Protein AF-W0FJA0-F1 (afdb_monomer)

Organism: NCBI:txid1393434

Solvent-accessible surface area (backbone atoms only — not comparable to full-atom values): 7842 Å² total; per-residue (Å²): 132,88,81,55,66,69,57,61,49,45,68,53,50,50,59,52,51,43,43,42,49,20,43,42,60,45,22,73,79,70,73,38,71,46,49,58,69,58,51,46,51,34,53,56,58,15,46,46,52,38,55,65,54,47,59,58,45,61,62,50,55,77,73,52,52,83,87,51,47,62,58,57,53,52,54,51,52,51,24,51,55,50,20,53,52,38,35,52,53,38,52,24,64,51,30,73,42,56,72,72,57,37,56,54,48,52,56,50,21,56,53,42,27,53,51,52,51,52,52,50,53,54,50,53,51,54,50,52,52,52,52,50,50,54,54,50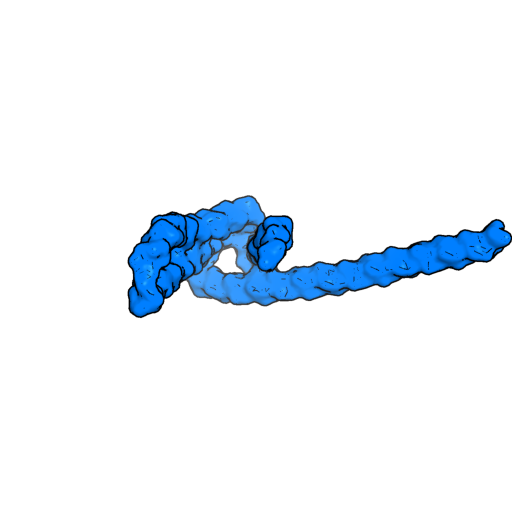,53,50,52,54,53,56,64,71,76,106

Structure (mmCIF, N/CA/C/O backbone):
data_AF-W0FJA0-F1
#
_entry.id   AF-W0FJA0-F1
#
loop_
_atom_site.group_PDB
_atom_site.id
_atom_site.type_symbol
_atom_site.label_atom_id
_atom_site.label_alt_id
_atom_site.label_comp_id
_atom_site.label_asym_id
_atom_site.label_entity_id
_atom_site.label_seq_id
_atom_site.pdbx_PDB_ins_code
_atom_site.Cartn_x
_atom_site.Cartn_y
_atom_site.Cartn_z
_atom_site.occupancy
_atom_site.B_iso_or_equiv
_atom_site.auth_seq_id
_atom_site.auth_comp_id
_atom_site.auth_asym_id
_atom_site.auth_atom_id
_atom_site.pdbx_PDB_model_num
ATOM 1 N N . GLN A 1 1 ? -16.959 14.088 -17.591 1.00 51.06 1 GLN A N 1
ATOM 2 C CA . GLN A 1 1 ? -15.667 13.414 -17.350 1.00 51.06 1 GLN A CA 1
ATOM 3 C C . GLN A 1 1 ? -15.782 11.992 -17.874 1.00 51.06 1 GLN A C 1
ATOM 5 O O . GLN A 1 1 ? -16.719 11.308 -17.486 1.00 51.06 1 GLN A O 1
ATOM 10 N N . HIS A 1 2 ? -14.911 11.5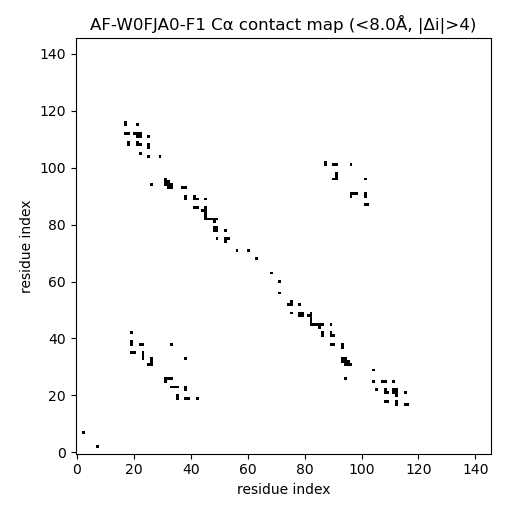70 -18.793 1.00 71.88 2 HIS A N 1
ATOM 11 C CA . HIS A 1 2 ? -14.831 10.161 -19.184 1.00 71.88 2 HIS A CA 1
ATOM 12 C C . HIS A 1 2 ? -14.082 9.419 -18.077 1.00 71.88 2 HIS A C 1
ATOM 14 O O . HIS A 1 2 ? -12.912 9.707 -17.847 1.00 71.88 2 HIS A O 1
ATOM 20 N N . ILE A 1 3 ? -14.765 8.530 -17.358 1.00 79.31 3 ILE A N 1
ATOM 21 C CA . ILE A 1 3 ? -14.128 7.690 -16.342 1.00 79.31 3 ILE A CA 1
ATOM 22 C C . ILE A 1 3 ? -13.438 6.546 -17.078 1.00 79.31 3 ILE A C 1
ATOM 24 O O . ILE A 1 3 ? -14.101 5.691 -17.670 1.00 79.31 3 ILE A O 1
ATOM 28 N N . ASN A 1 4 ? -12.108 6.548 -17.072 1.00 91.81 4 ASN A N 1
ATOM 29 C CA . ASN A 1 4 ? -11.332 5.440 -17.598 1.00 91.81 4 ASN A CA 1
ATOM 30 C C . ASN A 1 4 ? -11.266 4.341 -16.535 1.00 91.81 4 ASN A C 1
ATOM 32 O O . ASN A 1 4 ? -10.458 4.398 -15.614 1.00 91.81 4 ASN A O 1
ATOM 36 N N . ILE A 1 5 ? -12.133 3.337 -16.666 1.00 90.25 5 ILE A N 1
ATOM 37 C CA . ILE A 1 5 ? -12.258 2.235 -15.699 1.00 90.25 5 ILE A CA 1
ATOM 38 C C . ILE A 1 5 ? -10.899 1.561 -15.448 1.00 90.25 5 ILE A C 1
ATOM 40 O O . ILE A 1 5 ? -10.583 1.218 -14.313 1.00 90.25 5 ILE A O 1
ATOM 44 N N . TRP A 1 6 ? -10.072 1.419 -16.487 1.00 91.00 6 TRP A N 1
ATOM 45 C CA . TRP A 1 6 ? -8.743 0.818 -16.367 1.00 91.00 6 TRP A CA 1
ATOM 46 C C . TRP A 1 6 ? -7.789 1.644 -15.507 1.00 91.00 6 TRP A C 1
ATOM 48 O O . TRP A 1 6 ? -7.015 1.081 -14.738 1.00 91.00 6 TRP A O 1
ATOM 58 N N . GLU A 1 7 ? -7.857 2.966 -15.621 1.00 91.62 7 GLU A N 1
ATOM 59 C CA . GLU A 1 7 ? -7.022 3.889 -14.854 1.00 91.62 7 GLU A CA 1
ATOM 60 C C . GLU A 1 7 ? -7.450 3.936 -13.386 1.00 91.62 7 GLU A C 1
ATOM 62 O O . GLU A 1 7 ? -6.599 3.836 -12.508 1.00 91.62 7 GLU A O 1
ATOM 67 N N . GLU A 1 8 ? -8.757 3.969 -13.115 1.00 90.44 8 GLU A N 1
ATOM 68 C CA . GLU A 1 8 ? -9.297 3.913 -11.748 1.00 90.44 8 GLU A CA 1
ATOM 69 C C . GLU A 1 8 ? -8.989 2.577 -11.056 1.00 90.44 8 GLU A C 1
ATOM 71 O O . GLU A 1 8 ? -8.652 2.523 -9.874 1.00 90.44 8 GLU A O 1
ATOM 76 N N . MET A 1 9 ? -9.051 1.464 -11.791 1.00 90.94 9 MET A N 1
ATOM 77 C CA . MET A 1 9 ? -8.636 0.169 -11.250 1.00 90.94 9 MET A CA 1
ATOM 78 C C . MET A 1 9 ? -7.134 0.140 -10.959 1.00 90.94 9 MET A C 1
ATOM 80 O O . MET A 1 9 ? -6.718 -0.371 -9.917 1.00 90.94 9 MET A O 1
ATOM 84 N N . ALA A 1 10 ? -6.314 0.678 -11.864 1.00 92.00 10 ALA A N 1
ATOM 85 C CA . ALA A 1 10 ? -4.867 0.718 -11.696 1.00 92.00 10 ALA A CA 1
ATOM 86 C C . ALA A 1 10 ? -4.450 1.629 -10.533 1.00 92.00 10 ALA A C 1
ATOM 88 O O . ALA A 1 10 ? -3.561 1.249 -9.769 1.00 92.00 10 ALA A O 1
ATOM 89 N N . SER A 1 11 ? -5.110 2.778 -10.356 1.00 90.62 11 SER A N 1
ATOM 90 C CA . SER A 1 11 ? -4.817 3.739 -9.286 1.00 90.62 11 SER A CA 1
ATOM 91 C C . SER A 1 11 ? -5.027 3.143 -7.890 1.00 90.62 11 SER A C 1
ATOM 93 O O . SER A 1 11 ? -4.307 3.502 -6.961 1.00 90.62 11 SER A O 1
ATOM 95 N N . LEU A 1 12 ? -5.941 2.177 -7.752 1.00 90.75 12 LEU A N 1
ATOM 96 C CA . LEU A 1 12 ? -6.175 1.441 -6.510 1.00 90.75 12 LEU A CA 1
ATOM 97 C C . LEU A 1 12 ? -5.288 0.190 -6.380 1.00 90.75 12 LEU A C 1
ATOM 99 O O . LEU A 1 12 ? -4.655 -0.027 -5.343 1.00 90.75 12 LEU A O 1
ATOM 103 N N . LEU A 1 13 ? -5.246 -0.654 -7.417 1.00 92.81 13 LEU A N 1
ATOM 104 C CA . LEU A 1 13 ? -4.591 -1.964 -7.347 1.00 92.81 13 LEU A CA 1
ATOM 105 C C . LEU A 1 13 ? -3.065 -1.863 -7.317 1.00 92.81 13 LEU A C 1
ATOM 107 O O . LEU A 1 13 ? -2.432 -2.643 -6.602 1.00 92.81 13 LEU A O 1
ATOM 111 N N . LEU A 1 14 ? -2.461 -0.923 -8.054 1.00 93.00 14 LEU A N 1
ATOM 112 C CA . LEU A 1 14 ? -1.001 -0.792 -8.090 1.00 93.00 14 LEU A CA 1
ATOM 113 C C . LEU A 1 14 ? -0.423 -0.431 -6.714 1.00 93.00 14 LEU A C 1
ATOM 115 O O . LEU A 1 14 ? 0.420 -1.193 -6.234 1.00 93.00 14 LEU A O 1
ATOM 119 N N . PRO A 1 15 ? -0.865 0.643 -6.025 1.00 93.19 15 PRO A N 1
ATOM 120 C CA . PRO A 1 15 ? -0.344 0.967 -4.697 1.00 93.19 15 PRO A CA 1
ATOM 121 C C . PRO A 1 15 ? -0.589 -0.149 -3.681 1.00 93.19 15 PRO A C 1
ATOM 123 O O . PRO A 1 15 ? 0.286 -0.444 -2.869 1.00 93.19 15 PRO A O 1
ATOM 126 N N . PHE A 1 16 ? -1.747 -0.814 -3.753 1.00 94.44 16 PHE A N 1
ATOM 127 C CA . PHE A 1 16 ? -2.080 -1.929 -2.870 1.00 94.44 16 PHE A CA 1
ATOM 128 C C . PHE A 1 16 ? -1.124 -3.119 -3.042 1.00 94.44 16 PHE A C 1
ATOM 130 O O . PHE A 1 16 ? -0.602 -3.654 -2.059 1.00 94.44 16 PHE A O 1
ATOM 137 N N . LEU A 1 17 ? -0.854 -3.522 -4.287 1.00 95.50 17 LEU A N 1
ATOM 138 C CA . LEU A 1 17 ? 0.073 -4.616 -4.583 1.00 95.50 17 LEU A CA 1
ATOM 139 C C . LEU A 1 17 ? 1.512 -4.254 -4.220 1.00 95.50 17 LEU A C 1
ATOM 141 O O . LEU A 1 17 ? 2.220 -5.093 -3.664 1.00 95.50 17 LEU A O 1
ATOM 145 N N . ILE A 1 18 ? 1.930 -3.011 -4.474 1.00 96.00 18 ILE A N 1
ATOM 146 C CA . ILE A 1 18 ? 3.246 -2.510 -4.060 1.00 96.00 18 ILE A CA 1
ATOM 147 C C . ILE A 1 18 ? 3.375 -2.561 -2.539 1.00 96.00 18 ILE A C 1
ATOM 149 O O . ILE A 1 18 ? 4.414 -2.981 -2.041 1.00 96.00 18 ILE A O 1
ATOM 153 N N . LEU A 1 19 ? 2.329 -2.202 -1.793 1.00 95.94 19 LEU A N 1
ATOM 154 C CA . LEU A 1 19 ? 2.348 -2.274 -0.336 1.00 95.94 19 LEU A CA 1
ATOM 155 C C . LEU A 1 19 ? 2.459 -3.724 0.161 1.00 95.94 19 LEU A C 1
ATOM 157 O O . LEU A 1 19 ? 3.251 -3.996 1.060 1.00 95.94 19 LEU A O 1
ATOM 161 N N . CYS A 1 20 ? 1.734 -4.666 -0.450 1.00 96.25 20 CYS A N 1
ATOM 162 C CA . CYS A 1 20 ? 1.862 -6.094 -0.133 1.00 96.25 20 CYS A CA 1
ATOM 163 C C . CYS A 1 20 ? 3.267 -6.625 -0.462 1.00 96.25 20 CYS A C 1
ATOM 165 O O . CYS A 1 20 ? 3.839 -7.398 0.308 1.00 96.25 20 CYS A O 1
ATOM 167 N N . LEU A 1 21 ? 3.839 -6.194 -1.590 1.00 96.25 21 LEU A N 1
ATOM 168 C CA . LEU A 1 21 ? 5.183 -6.576 -2.015 1.00 96.25 21 LEU A CA 1
ATOM 169 C C . LEU A 1 21 ? 6.245 -5.999 -1.078 1.00 96.25 21 LEU A C 1
ATOM 171 O O . LEU A 1 21 ? 7.149 -6.723 -0.674 1.00 96.25 21 LEU A O 1
ATOM 175 N N . ALA A 1 22 ? 6.114 -4.729 -0.699 1.00 96.44 22 ALA A N 1
ATOM 176 C CA . ALA A 1 22 ? 6.983 -4.064 0.264 1.00 96.44 22 ALA A CA 1
ATOM 177 C C . ALA A 1 22 ? 6.936 -4.768 1.619 1.00 96.44 22 ALA A C 1
ATOM 179 O O . ALA A 1 22 ? 7.977 -5.031 2.214 1.00 96.44 22 ALA A O 1
ATOM 180 N N . ASN A 1 23 ? 5.736 -5.119 2.079 1.00 95.69 23 ASN A N 1
ATOM 181 C CA . ASN A 1 23 ? 5.532 -5.826 3.334 1.00 95.69 23 ASN A CA 1
ATOM 182 C C . ASN A 1 23 ? 6.241 -7.187 3.313 1.00 95.69 23 ASN A C 1
ATOM 184 O O . ASN A 1 23 ? 7.026 -7.494 4.206 1.00 95.69 23 ASN A O 1
ATOM 188 N N . TRP A 1 24 ? 6.056 -7.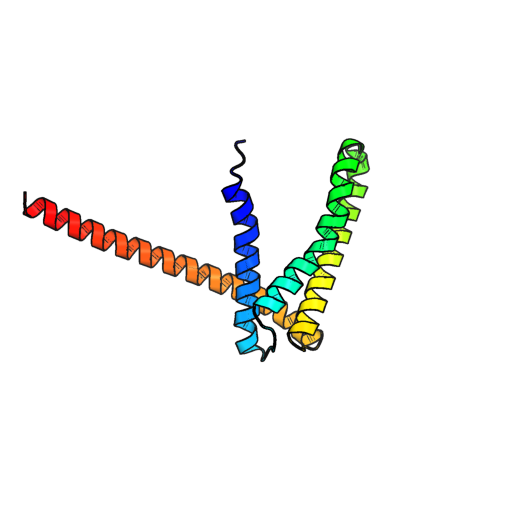950 2.233 1.00 96.19 24 TRP A N 1
ATOM 189 C CA . TRP A 1 24 ? 6.746 -9.220 2.036 1.00 96.19 24 TRP A CA 1
ATOM 190 C C . TRP A 1 24 ? 8.269 -9.060 1.923 1.00 96.19 24 TRP A C 1
ATOM 192 O O . TRP A 1 24 ? 9.009 -9.811 2.546 1.00 96.19 24 TRP A O 1
ATOM 202 N N . ALA A 1 25 ? 8.765 -8.059 1.195 1.00 93.75 25 ALA A N 1
ATOM 203 C CA . ALA A 1 25 ? 10.200 -7.796 1.098 1.00 93.75 25 ALA A CA 1
ATOM 204 C C . ALA A 1 25 ? 10.803 -7.453 2.472 1.00 93.75 25 ALA A C 1
ATOM 206 O O . ALA A 1 25 ? 11.880 -7.940 2.820 1.00 93.75 25 ALA A O 1
ATOM 207 N N . MET A 1 26 ? 10.083 -6.680 3.289 1.00 93.44 26 MET A N 1
ATOM 208 C CA . MET A 1 26 ? 10.522 -6.280 4.625 1.00 93.44 26 MET A CA 1
ATOM 209 C C . MET A 1 26 ? 10.568 -7.426 5.635 1.00 93.44 26 MET A C 1
ATOM 211 O O . MET A 1 26 ? 11.283 -7.315 6.635 1.00 93.44 26 MET A O 1
ATOM 215 N N . THR A 1 27 ? 9.891 -8.554 5.390 1.00 91.00 27 THR A N 1
ATOM 216 C CA . THR A 1 27 ? 10.010 -9.717 6.284 1.00 91.00 27 THR A CA 1
ATOM 217 C C . THR A 1 27 ? 11.422 -10.283 6.308 1.00 91.00 27 THR A C 1
ATOM 219 O O . THR A 1 27 ? 11.816 -10.849 7.322 1.00 91.00 27 THR A O 1
ATOM 222 N N . THR A 1 28 ? 12.202 -10.101 5.240 1.00 88.75 28 THR A N 1
ATOM 223 C CA . THR A 1 28 ? 13.611 -10.519 5.202 1.00 88.75 28 THR A CA 1
ATOM 224 C C . THR A 1 28 ? 14.470 -9.718 6.180 1.00 88.75 28 THR A C 1
ATOM 226 O O . THR A 1 28 ? 15.365 -10.276 6.805 1.00 88.75 28 THR A O 1
ATOM 229 N N . LEU A 1 29 ? 14.149 -8.434 6.374 1.00 90.12 29 LEU A N 1
ATOM 230 C CA . LEU A 1 29 ? 14.859 -7.535 7.282 1.00 90.12 29 LEU A CA 1
ATOM 231 C C . LEU A 1 29 ? 14.422 -7.714 8.744 1.00 90.12 29 LEU A C 1
ATOM 233 O O . LEU A 1 29 ? 15.239 -7.605 9.651 1.00 90.12 29 LEU A O 1
ATOM 237 N N . PHE A 1 30 ? 13.135 -7.984 8.980 1.00 90.19 30 PHE A N 1
ATOM 238 C CA . PHE A 1 30 ? 12.549 -8.107 10.323 1.00 90.19 30 PHE A CA 1
ATOM 239 C C . PHE A 1 30 ? 12.318 -9.560 10.769 1.00 90.19 30 PHE A C 1
ATOM 241 O O . PHE A 1 30 ? 11.606 -9.789 11.752 1.00 90.19 30 PHE A O 1
ATOM 248 N N . GLU A 1 31 ? 12.885 -10.542 10.064 1.00 86.88 31 GLU A N 1
ATOM 249 C CA . GLU A 1 31 ? 12.737 -11.983 10.343 1.00 86.88 31 GLU A CA 1
ATOM 250 C C . GLU A 1 31 ? 11.261 -12.422 10.454 1.00 86.88 31 GLU A C 1
ATOM 252 O O . GLU A 1 31 ? 10.840 -13.096 11.394 1.00 86.88 31 GLU A O 1
ATOM 257 N N . GLY A 1 32 ? 10.425 -11.959 9.525 1.00 83.44 32 GLY A N 1
ATOM 258 C CA . GLY A 1 32 ? 8.999 -12.287 9.475 1.00 83.44 32 GLY A CA 1
ATOM 259 C C . GLY A 1 32 ? 8.723 -13.621 8.800 1.00 83.44 32 GLY A C 1
ATOM 260 O O . GLY A 1 32 ? 9.336 -13.955 7.789 1.00 83.44 32 GLY A O 1
ATOM 261 N N . LYS A 1 33 ? 7.735 -14.353 9.319 1.00 88.06 33 LYS A N 1
ATOM 262 C CA . LYS A 1 33 ? 7.328 -15.673 8.795 1.00 88.06 33 LYS A CA 1
ATOM 263 C C . LYS A 1 33 ? 6.293 -15.613 7.663 1.00 88.06 33 LYS A C 1
ATOM 265 O O . LYS A 1 33 ? 6.033 -16.622 7.012 1.00 88.06 33 LYS A O 1
ATOM 270 N N . GLY A 1 34 ? 5.702 -14.441 7.439 1.00 88.44 34 GLY A N 1
ATOM 271 C CA . GLY A 1 34 ? 4.611 -14.242 6.489 1.00 88.44 34 GLY A CA 1
ATOM 272 C C . GLY A 1 34 ? 4.990 -14.516 5.037 1.00 88.44 34 GLY A C 1
ATOM 273 O O . GLY A 1 34 ? 5.987 -13.998 4.532 1.00 88.44 34 GLY A O 1
ATOM 274 N N . ARG A 1 35 ? 4.155 -15.289 4.335 1.00 93.06 35 ARG A N 1
ATOM 275 C CA . ARG A 1 35 ? 4.247 -15.452 2.878 1.00 93.06 35 ARG A CA 1
ATOM 276 C C . ARG A 1 35 ? 3.431 -14.365 2.185 1.00 93.06 35 ARG A C 1
ATOM 278 O O . ARG A 1 35 ? 2.411 -13.926 2.708 1.00 93.06 35 ARG A O 1
ATOM 285 N N . PHE A 1 36 ? 3.815 -14.006 0.960 1.00 93.06 36 PHE A N 1
ATOM 286 C CA . PHE A 1 36 ? 3.093 -13.009 0.157 1.00 93.06 36 PHE A CA 1
ATOM 287 C C . PHE A 1 36 ? 1.583 -13.292 0.049 1.00 93.06 36 PHE A C 1
ATOM 289 O O . PHE A 1 36 ? 0.770 -12.384 0.189 1.00 93.06 36 PHE A O 1
ATOM 296 N N . LYS A 1 37 ? 1.198 -14.564 -0.137 1.00 94.50 37 LYS A N 1
ATOM 297 C CA . LYS A 1 37 ? -0.213 -14.977 -0.210 1.00 94.50 37 LYS A CA 1
ATOM 298 C C . LYS A 1 37 ? -0.981 -14.653 1.075 1.00 94.50 37 LYS A C 1
ATOM 300 O O . LYS A 1 37 ? -2.106 -14.170 0.996 1.00 94.50 37 LYS A O 1
ATOM 305 N N . ASP A 1 38 ? -0.382 -14.910 2.233 1.00 95.06 38 ASP A N 1
ATOM 306 C CA . ASP A 1 38 ? -1.032 -14.700 3.528 1.00 95.06 38 ASP A CA 1
ATOM 307 C C . ASP A 1 38 ? -1.208 -13.200 3.789 1.00 95.06 38 ASP A C 1
ATOM 309 O O . ASP A 1 38 ? -2.291 -12.762 4.174 1.00 95.06 38 ASP A O 1
ATOM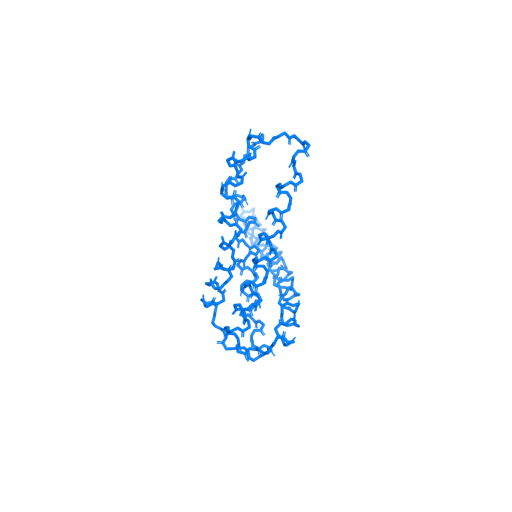 313 N N . ILE A 1 39 ? -0.177 -12.405 3.473 1.00 95.69 39 ILE A N 1
ATOM 314 C CA . ILE A 1 39 ? -0.202 -10.937 3.556 1.00 95.69 39 ILE A CA 1
ATOM 315 C C . ILE A 1 39 ? -1.319 -10.375 2.672 1.00 95.69 39 ILE A C 1
ATOM 317 O O . ILE A 1 39 ? -2.139 -9.590 3.142 1.00 95.69 39 ILE A O 1
ATOM 321 N N . TYR A 1 40 ? -1.391 -10.811 1.412 1.00 95.88 40 TYR A N 1
ATOM 322 C CA . TYR A 1 40 ? -2.431 -10.383 0.478 1.00 95.88 40 TYR A CA 1
ATOM 323 C C . TYR A 1 40 ? -3.837 -10.686 1.016 1.00 95.88 40 TYR A C 1
ATOM 325 O O . TYR A 1 40 ? -4.692 -9.802 1.040 1.00 95.88 40 TYR A O 1
ATOM 333 N N . ILE A 1 41 ? -4.066 -11.907 1.515 1.00 96.00 41 ILE A N 1
ATOM 334 C CA . ILE A 1 41 ? -5.363 -12.310 2.078 1.00 96.00 41 ILE A CA 1
ATOM 335 C C . ILE A 1 41 ? -5.721 -11.461 3.301 1.00 96.00 41 ILE A C 1
ATOM 337 O O . ILE A 1 41 ? -6.854 -10.988 3.388 1.00 96.00 41 ILE A O 1
ATOM 341 N N . ALA A 1 42 ? -4.785 -11.226 4.224 1.00 95.62 42 ALA A N 1
ATOM 342 C CA . ALA A 1 42 ? -5.052 -10.397 5.399 1.00 95.62 42 ALA A CA 1
ATOM 343 C C . ALA A 1 42 ? -5.332 -8.936 5.044 1.00 95.62 42 ALA A C 1
ATOM 345 O O . ALA A 1 42 ? -6.246 -8.348 5.617 1.00 95.62 42 ALA A O 1
ATOM 346 N N . MET A 1 43 ? -4.603 -8.361 4.086 1.00 95.12 43 MET A N 1
ATOM 347 C CA . MET A 1 43 ? -4.844 -6.992 3.626 1.00 95.12 43 MET A CA 1
ATOM 348 C C . MET A 1 43 ? -6.207 -6.864 2.932 1.00 95.12 43 MET A C 1
ATOM 350 O O . MET A 1 43 ? -6.928 -5.902 3.184 1.00 95.12 43 MET A O 1
ATOM 354 N N . CYS A 1 44 ? -6.612 -7.848 2.123 1.00 95.31 44 CYS A N 1
ATOM 355 C CA . CYS A 1 44 ? -7.959 -7.886 1.547 1.00 95.31 44 CYS A CA 1
ATOM 356 C C . CYS A 1 44 ? -9.042 -8.058 2.623 1.00 95.31 44 CYS A C 1
ATOM 358 O O . CYS A 1 44 ? -10.059 -7.368 2.585 1.00 95.31 44 CYS A O 1
ATOM 360 N N . TYR A 1 45 ? -8.823 -8.942 3.600 1.00 95.56 45 TYR A N 1
ATOM 361 C CA . TYR A 1 45 ? -9.759 -9.161 4.705 1.00 95.56 45 TYR A CA 1
ATOM 362 C C . TYR A 1 45 ? -9.917 -7.910 5.578 1.00 95.56 45 TYR A C 1
ATOM 364 O O . TYR A 1 45 ? -11.021 -7.581 6.008 1.00 95.56 45 TYR A O 1
ATOM 372 N N . ALA A 1 46 ? -8.834 -7.163 5.785 1.00 96.38 46 ALA A N 1
ATOM 373 C CA . ALA A 1 46 ? -8.863 -5.919 6.537 1.00 96.38 46 ALA A CA 1
ATOM 374 C C . ALA A 1 46 ? -9.749 -4.841 5.893 1.00 96.38 46 ALA A C 1
ATOM 376 O O . ALA A 1 46 ? -10.253 -3.994 6.615 1.00 96.38 46 ALA A O 1
ATOM 377 N N . LEU A 1 47 ? -9.988 -4.882 4.576 1.00 95.19 47 LEU A N 1
ATOM 378 C CA . LEU A 1 47 ? -10.839 -3.919 3.858 1.00 95.19 47 LEU A CA 1
ATOM 379 C C . LEU A 1 47 ? -12.340 -4.257 3.905 1.00 95.19 47 LEU A C 1
ATOM 381 O O . LEU A 1 47 ? -13.171 -3.448 3.489 1.00 95.19 47 LEU A O 1
ATOM 385 N N . VAL A 1 48 ? -12.716 -5.430 4.419 1.00 95.31 48 VAL A N 1
ATOM 386 C CA . VAL A 1 48 ? -14.116 -5.882 4.470 1.00 95.31 48 VAL A CA 1
ATOM 387 C C . VAL A 1 48 ? -15.039 -4.917 5.238 1.00 95.31 48 VAL A C 1
ATOM 389 O O . VAL A 1 48 ? -16.115 -4.623 4.712 1.00 95.31 48 VAL A O 1
ATOM 392 N N . PRO A 1 49 ? -14.673 -4.365 6.418 1.00 94.62 49 PRO A N 1
ATOM 393 C CA . PRO A 1 49 ? -15.538 -3.428 7.142 1.00 94.62 49 PRO A CA 1
ATOM 394 C C . PRO A 1 49 ? -15.884 -2.176 6.332 1.00 94.62 49 PRO A C 1
ATOM 396 O O . PRO A 1 49 ? -17.020 -1.709 6.392 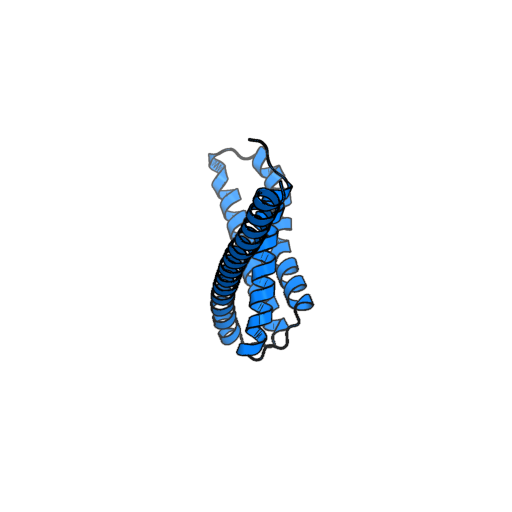1.00 94.62 49 PRO A O 1
ATOM 399 N N . TYR A 1 50 ? -14.935 -1.661 5.541 1.00 94.56 50 TYR A N 1
ATOM 400 C CA . TYR A 1 50 ? -15.173 -0.525 4.652 1.00 94.56 50 TYR A CA 1
ATOM 401 C C . TYR A 1 50 ? -16.253 -0.852 3.624 1.00 94.56 50 TYR A C 1
ATOM 403 O O . TYR A 1 50 ? -17.234 -0.126 3.514 1.00 94.56 50 TYR A O 1
ATOM 411 N N . ILE A 1 51 ? -16.127 -1.986 2.931 1.00 93.69 51 ILE A N 1
ATOM 412 C CA . ILE A 1 51 ? -17.102 -2.412 1.917 1.00 93.69 51 ILE A CA 1
ATOM 413 C C . ILE A 1 51 ? -18.488 -2.612 2.545 1.00 93.69 51 ILE A C 1
ATOM 415 O O . ILE A 1 51 ? -19.486 -2.136 2.001 1.00 93.69 51 ILE A O 1
ATOM 419 N N . LEU A 1 52 ? -18.551 -3.276 3.704 1.00 94.75 52 LEU A N 1
ATOM 420 C CA . LEU A 1 52 ? -19.806 -3.580 4.395 1.00 94.75 52 LEU A CA 1
ATOM 421 C C . LEU A 1 52 ? -20.544 -2.335 4.889 1.00 94.75 52 LEU A C 1
ATOM 423 O O . LEU A 1 52 ? -21.769 -2.314 4.837 1.00 94.75 52 LEU A O 1
ATOM 427 N N . ILE A 1 53 ? -19.827 -1.317 5.369 1.00 93.88 53 ILE A N 1
ATOM 428 C CA . ILE A 1 53 ? -20.433 -0.068 5.853 1.00 93.88 53 ILE A CA 1
ATOM 429 C C . ILE A 1 53 ? -20.751 0.864 4.681 1.00 93.88 53 ILE A C 1
ATOM 431 O O . ILE A 1 53 ? -21.800 1.504 4.662 1.00 93.88 53 ILE A O 1
ATOM 435 N N . GLN A 1 54 ? -19.882 0.926 3.673 1.00 91.75 54 GLN A N 1
ATOM 436 C CA . GLN A 1 54 ? -20.030 1.870 2.572 1.00 91.75 54 GLN A CA 1
ATOM 437 C C . GLN A 1 54 ? -21.171 1.488 1.616 1.00 91.75 54 GLN A C 1
ATOM 439 O O . GLN A 1 54 ? -21.881 2.373 1.144 1.00 91.75 54 GLN A O 1
ATOM 444 N N . LEU A 1 55 ? -21.401 0.191 1.375 1.00 92.38 55 LEU A N 1
ATOM 445 C CA . LEU A 1 55 ? -22.518 -0.305 0.554 1.00 92.38 55 LEU A CA 1
ATOM 446 C C . LEU A 1 55 ? -23.895 0.241 0.986 1.00 92.38 55 LEU A C 1
ATOM 448 O O . LEU A 1 55 ? -24.565 0.863 0.160 1.00 92.38 55 LEU A O 1
ATOM 452 N N . PRO A 1 56 ? -24.341 0.068 2.245 1.00 90.38 56 PRO A N 1
AT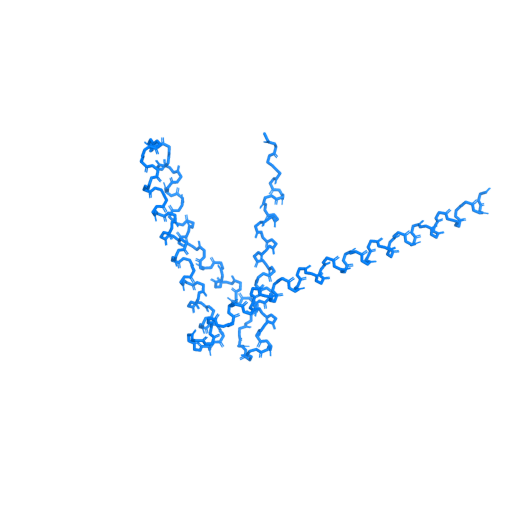OM 453 C CA . PRO A 1 56 ? -25.605 0.636 2.703 1.00 90.38 56 PRO A CA 1
ATOM 454 C C . PRO A 1 56 ? -25.556 2.167 2.769 1.00 90.38 56 PRO A C 1
ATOM 456 O O . PRO A 1 56 ? -26.554 2.817 2.460 1.00 90.38 56 PRO A O 1
ATOM 459 N N . MET A 1 57 ? -24.403 2.762 3.095 1.00 89.81 57 MET A N 1
ATOM 460 C CA . MET A 1 57 ? -24.253 4.221 3.145 1.00 89.81 57 MET A CA 1
ATOM 461 C C . MET A 1 57 ? -24.427 4.901 1.782 1.00 89.81 57 MET A C 1
ATOM 463 O O . MET A 1 57 ? -24.877 6.041 1.750 1.00 89.81 57 MET A O 1
ATOM 467 N N . ILE A 1 58 ? -24.138 4.223 0.665 1.00 89.56 58 ILE A N 1
ATOM 468 C CA . ILE A 1 58 ? -24.425 4.730 -0.692 1.00 89.56 58 ILE A CA 1
ATOM 469 C C . ILE A 1 58 ? -25.936 4.841 -0.942 1.00 89.56 58 ILE A C 1
ATOM 471 O O . ILE A 1 58 ? -26.395 5.752 -1.627 1.00 89.56 58 ILE A O 1
ATOM 475 N N . LEU A 1 59 ? -26.737 3.927 -0.392 1.00 89.06 59 LEU A N 1
ATOM 476 C CA . LEU A 1 59 ? -28.195 4.015 -0.507 1.00 89.06 59 LEU A CA 1
ATOM 477 C C . LEU A 1 59 ? -28.723 5.154 0.364 1.00 89.06 59 LEU A C 1
ATOM 479 O O . LEU A 1 59 ? -29.497 5.992 -0.094 1.00 89.06 59 LEU A O 1
ATOM 483 N N . VAL A 1 60 ? -28.240 5.210 1.605 1.00 87.38 60 VAL A N 1
ATOM 484 C CA . VAL A 1 60 ? -28.636 6.209 2.601 1.00 87.38 60 VAL A CA 1
ATOM 485 C C . VAL A 1 60 ? -28.203 7.621 2.185 1.00 87.38 60 VAL A C 1
ATOM 487 O O . VAL A 1 60 ? -28.949 8.568 2.413 1.00 87.38 60 VAL A O 1
ATOM 490 N N . SER A 1 61 ? -27.074 7.788 1.485 1.00 86.75 61 SER A N 1
ATOM 491 C CA . SER A 1 61 ? -26.594 9.103 1.032 1.00 86.75 61 SER A CA 1
ATOM 492 C C . SER A 1 61 ? -27.537 9.815 0.058 1.00 86.75 61 SER A C 1
ATOM 494 O O . SER A 1 61 ? -27.502 11.038 -0.010 1.00 86.75 61 SER A O 1
ATOM 496 N N . ASN A 1 62 ? -28.406 9.087 -0.654 1.00 85.25 62 ASN A N 1
ATOM 497 C CA . ASN A 1 62 ? -29.433 9.687 -1.515 1.00 85.25 62 ASN A CA 1
ATOM 498 C C . ASN A 1 62 ? -30.610 10.273 -0.718 1.00 85.25 62 ASN A C 1
ATOM 500 O O . ASN A 1 62 ? -31.387 11.058 -1.258 1.00 85.25 62 ASN A O 1
ATOM 504 N N . MET A 1 63 ? -30.763 9.868 0.545 1.00 83.81 63 MET A N 1
ATOM 505 C CA . MET A 1 63 ? -31.808 10.355 1.447 1.00 83.81 63 MET A CA 1
ATOM 506 C C . MET A 1 63 ? -31.313 11.481 2.358 1.00 83.81 63 MET A C 1
ATOM 508 O O . MET A 1 63 ? -32.132 12.247 2.858 1.00 83.81 63 MET A O 1
ATOM 512 N N . LEU A 1 64 ? -29.996 11.586 2.568 1.00 81.50 64 LEU A N 1
ATOM 513 C CA . LEU A 1 64 ? -29.400 12.627 3.399 1.00 81.50 64 LEU A CA 1
ATOM 514 C C . LEU A 1 64 ? -29.412 13.985 2.697 1.00 81.50 64 LEU A C 1
ATOM 516 O O . LE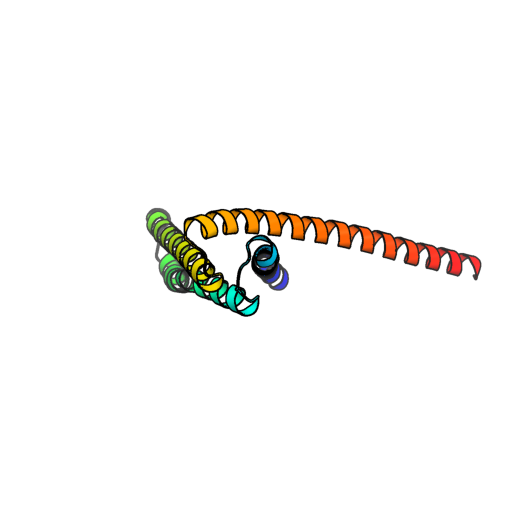U A 1 64 ? -28.969 14.133 1.556 1.00 81.50 64 LEU A O 1
ATOM 520 N N . THR A 1 65 ? -29.819 15.011 3.437 1.00 81.19 65 THR A N 1
ATOM 521 C CA . THR A 1 65 ? -29.550 16.410 3.093 1.00 81.19 65 THR A CA 1
ATOM 522 C C . THR A 1 65 ? -28.108 16.788 3.438 1.00 81.19 65 THR A C 1
ATOM 524 O O . THR A 1 65 ? -27.439 16.142 4.243 1.00 81.19 65 THR A O 1
ATOM 527 N N . TYR A 1 66 ? -27.604 17.868 2.832 1.00 74.75 66 TYR A N 1
ATOM 528 C CA . TYR A 1 66 ? -26.215 18.313 3.012 1.00 74.75 66 TYR A CA 1
ATOM 529 C C . TYR A 1 66 ? -25.846 18.575 4.486 1.00 74.75 66 TYR A C 1
ATOM 531 O O . TYR A 1 66 ? -24.716 18.326 4.900 1.00 74.75 66 TYR A O 1
ATOM 539 N N . GLU A 1 67 ? -26.813 19.013 5.297 1.00 76.75 67 GLU A N 1
ATOM 540 C CA . GLU A 1 67 ? -26.635 19.251 6.736 1.00 76.75 67 GLU A CA 1
ATOM 541 C C . GLU A 1 67 ? -26.446 17.953 7.545 1.00 76.75 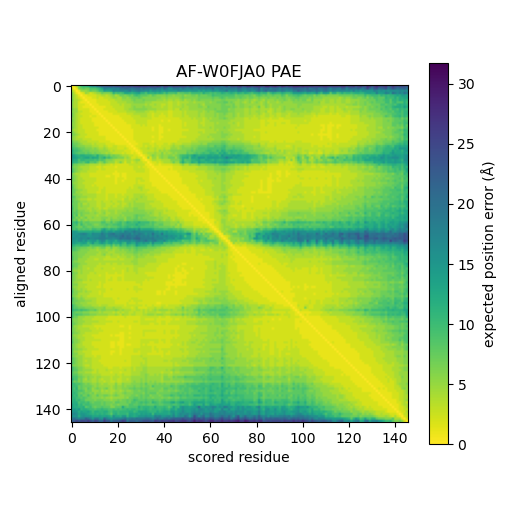67 GLU A C 1
ATOM 543 O O . GLU A 1 67 ? -25.777 17.951 8.579 1.00 76.75 67 GLU A O 1
ATOM 548 N N . GLU A 1 68 ? -26.944 16.820 7.045 1.00 76.69 68 GLU A N 1
ATOM 549 C CA . GLU A 1 68 ? -26.811 15.502 7.680 1.00 76.69 68 GLU A CA 1
ATOM 550 C C . GLU A 1 68 ? -25.523 14.768 7.274 1.00 76.69 68 GLU A C 1
ATOM 552 O O . GLU A 1 68 ? -25.220 13.692 7.798 1.00 76.69 68 GLU A O 1
ATOM 557 N N . GLY A 1 69 ? -24.698 15.359 6.398 1.00 82.25 69 GLY A N 1
ATOM 558 C CA . GLY A 1 69 ? -23.436 14.775 5.926 1.00 82.25 69 GLY A CA 1
ATOM 559 C C . GLY A 1 69 ? -22.435 14.429 7.040 1.00 82.25 69 GLY A C 1
ATOM 560 O O . GLY A 1 69 ? -21.502 13.651 6.824 1.00 82.25 69 GLY A O 1
ATOM 561 N N . SER A 1 70 ? -22.632 14.945 8.255 1.00 86.25 70 SER A N 1
ATOM 562 C CA . SER A 1 70 ? -21.861 14.548 9.438 1.00 86.25 70 SER A CA 1
ATOM 563 C C . SER A 1 70 ? -21.991 13.050 9.745 1.00 86.25 70 SER A C 1
ATOM 565 O O . SER A 1 70 ? -20.981 12.407 10.034 1.00 86.25 70 SER A O 1
ATOM 567 N N . LEU A 1 71 ? -23.180 12.458 9.587 1.00 85.75 71 LEU A N 1
ATOM 568 C CA . LEU A 1 71 ? -23.414 11.034 9.845 1.00 85.75 71 LEU A CA 1
ATOM 569 C C . LEU A 1 71 ? -22.616 10.149 8.879 1.00 85.75 71 LEU A C 1
ATOM 571 O O . LEU A 1 71 ? -22.007 9.162 9.295 1.00 85.75 71 LEU A O 1
ATOM 575 N N . TYR A 1 72 ? -22.538 10.549 7.608 1.00 88.94 72 TYR A N 1
ATOM 576 C CA . TYR A 1 72 ? -21.714 9.867 6.613 1.00 88.94 72 TYR A CA 1
ATOM 577 C C . TYR A 1 72 ? -20.229 9.879 6.990 1.00 88.94 72 TYR A C 1
ATOM 579 O O . TYR A 1 72 ? -19.570 8.841 6.960 1.00 88.94 72 TYR A O 1
ATOM 587 N N . ASN A 1 73 ? -19.707 11.033 7.411 1.00 89.38 73 ASN A N 1
ATOM 588 C CA . ASN A 1 73 ? -18.303 11.168 7.805 1.00 89.38 73 ASN A CA 1
ATOM 589 C C . ASN A 1 73 ? -17.950 10.346 9.056 1.00 89.38 73 ASN A C 1
ATOM 591 O O . ASN A 1 73 ? -16.848 9.793 9.139 1.00 89.38 73 ASN A O 1
ATOM 595 N N . VAL A 1 74 ? -18.878 10.231 10.012 1.00 91.94 74 VAL A N 1
ATOM 596 C CA . VAL A 1 74 ? -18.703 9.393 11.211 1.00 91.94 74 VAL A CA 1
ATOM 597 C C . VAL A 1 74 ? -18.607 7.917 10.822 1.00 91.94 74 VAL A C 1
ATOM 599 O O . VAL A 1 74 ? -17.672 7.236 11.247 1.00 91.94 74 VAL A O 1
ATOM 602 N N . MET A 1 75 ? -19.518 7.434 9.971 1.00 93.00 75 MET A N 1
ATOM 603 C CA . MET A 1 75 ? -19.513 6.043 9.498 1.00 93.00 75 MET A CA 1
ATOM 604 C C . MET A 1 75 ? -18.272 5.726 8.661 1.00 93.00 75 MET A C 1
ATOM 606 O O . MET A 1 75 ? -17.642 4.683 8.854 1.00 93.00 75 MET A O 1
ATOM 610 N N . LEU A 1 76 ? -17.866 6.656 7.794 1.00 93.31 76 LEU A N 1
ATOM 611 C CA . LEU A 1 76 ? -16.633 6.552 7.022 1.00 93.31 76 LEU A CA 1
ATOM 612 C C . LEU A 1 76 ? -15.411 6.422 7.944 1.00 93.31 76 LEU A C 1
ATOM 614 O O . LEU A 1 76 ? -14.651 5.462 7.824 1.00 93.31 76 LEU A O 1
ATOM 618 N N . SER A 1 77 ? -15.248 7.339 8.900 1.00 93.81 77 SER A N 1
ATOM 619 C CA . SER A 1 77 ? -14.116 7.328 9.838 1.00 93.81 77 SER A CA 1
ATOM 620 C C . SER A 1 77 ? -14.078 6.046 10.668 1.00 93.81 77 SER A C 1
ATOM 622 O O . SER A 1 77 ? -13.022 5.431 10.812 1.00 93.81 77 SER A O 1
ATOM 624 N N . PHE A 1 78 ? -15.235 5.599 11.161 1.00 95.62 78 PHE A N 1
ATOM 625 C CA . PHE A 1 78 ? -15.358 4.347 11.900 1.00 95.62 78 PHE A CA 1
ATOM 626 C C . PHE A 1 78 ? -14.908 3.142 11.061 1.00 95.62 78 PHE A C 1
ATOM 628 O O . PHE A 1 78 ? -14.111 2.325 11.526 1.00 95.62 78 PHE A O 1
ATOM 635 N N . SER A 1 79 ? -15.349 3.067 9.802 1.00 95.88 79 SER A N 1
ATOM 636 C CA . SER A 1 79 ? -14.967 1.984 8.894 1.00 95.88 79 SER A CA 1
ATOM 637 C C . SER A 1 79 ? -13.456 1.946 8.626 1.00 95.88 79 SER A C 1
ATOM 639 O O . SER A 1 79 ? -12.854 0.872 8.660 1.00 95.88 79 SER A O 1
ATOM 641 N N . ILE A 1 80 ? -12.818 3.109 8.450 1.00 95.25 80 ILE A N 1
ATOM 642 C CA . ILE A 1 80 ? -11.374 3.224 8.202 1.00 95.25 80 ILE A CA 1
ATOM 643 C C . ILE A 1 80 ? -10.575 2.802 9.437 1.00 95.25 80 ILE A C 1
ATOM 645 O O . ILE A 1 80 ? -9.625 2.027 9.312 1.00 95.25 80 ILE A O 1
ATOM 649 N N . ILE A 1 81 ? -10.969 3.265 10.628 1.00 96.94 81 ILE A N 1
ATOM 650 C CA . ILE A 1 81 ? -10.321 2.884 11.893 1.00 96.94 81 ILE A CA 1
ATOM 651 C C . ILE A 1 81 ? -10.394 1.366 12.085 1.00 96.94 81 ILE A C 1
ATOM 653 O O . ILE A 1 81 ? -9.398 0.737 12.446 1.00 96.94 81 ILE A O 1
ATOM 657 N N . TRP A 1 82 ? -11.546 0.763 11.787 1.00 97.25 82 TRP A N 1
ATOM 658 C CA . TRP A 1 82 ? -11.713 -0.684 11.873 1.00 97.25 82 TRP A CA 1
ATOM 659 C C . TRP A 1 82 ? -10.816 -1.421 10.868 1.00 97.25 82 TRP A C 1
ATOM 661 O O . TRP A 1 82 ? -10.135 -2.379 11.240 1.00 97.25 82 TRP A O 1
ATOM 671 N N . CYS A 1 83 ? -10.731 -0.947 9.624 1.00 96.94 83 CYS A N 1
ATOM 672 C CA . CYS A 1 83 ? -9.841 -1.540 8.624 1.00 96.94 83 CYS A CA 1
ATOM 673 C C . CYS A 1 83 ? -8.369 -1.469 9.051 1.00 96.94 83 CYS A C 1
ATOM 675 O O . CYS A 1 83 ? -7.653 -2.467 8.976 1.00 96.94 83 CYS A O 1
ATOM 677 N N . ALA A 1 84 ? -7.923 -0.317 9.559 1.00 95.62 84 ALA A N 1
ATOM 678 C CA . ALA A 1 84 ? -6.560 -0.140 10.055 1.00 95.62 84 ALA A CA 1
ATOM 679 C C . ALA A 1 84 ? -6.252 -1.082 11.231 1.00 95.62 84 ALA A C 1
ATOM 681 O O . ALA A 1 84 ? -5.180 -1.690 11.279 1.00 95.62 84 ALA A O 1
ATOM 682 N N . PHE A 1 85 ? -7.208 -1.256 12.147 1.00 96.75 85 PHE A N 1
ATOM 683 C CA . PHE A 1 85 ? -7.082 -2.191 13.260 1.00 96.75 85 PHE A CA 1
ATOM 684 C C . PHE A 1 85 ? -6.965 -3.648 12.783 1.00 96.75 85 PHE A C 1
ATOM 686 O O . PHE A 1 85 ? -6.071 -4.368 13.231 1.00 96.75 85 PHE A O 1
ATOM 693 N N . LEU A 1 86 ? -7.808 -4.082 11.839 1.00 96.94 86 LEU A N 1
ATOM 694 C CA . LEU A 1 86 ? -7.724 -5.433 11.273 1.00 96.94 86 LEU A CA 1
ATOM 695 C C . LEU A 1 86 ? -6.427 -5.660 10.494 1.00 96.94 86 LEU A C 1
ATOM 697 O O . LEU A 1 86 ? -5.843 -6.734 10.614 1.00 96.94 86 LEU A O 1
ATOM 701 N N . ALA A 1 87 ? -5.951 -4.665 9.742 1.00 96.06 87 ALA A N 1
ATOM 702 C CA . ALA A 1 87 ? -4.672 -4.749 9.042 1.00 96.06 87 ALA A CA 1
ATOM 703 C C . ALA A 1 87 ? -3.513 -4.924 10.036 1.00 96.06 87 ALA A C 1
ATOM 705 O O . ALA A 1 87 ? -2.671 -5.803 9.856 1.00 96.06 87 ALA A O 1
ATOM 706 N N . PHE A 1 88 ? -3.506 -4.148 11.125 1.00 96.62 88 PHE A N 1
ATOM 707 C CA . PHE A 1 88 ? -2.505 -4.268 12.186 1.00 96.62 88 PHE A CA 1
ATOM 708 C C . PHE A 1 88 ? -2.514 -5.662 12.825 1.00 96.62 88 PHE A C 1
ATOM 710 O O . PHE A 1 88 ? -1.472 -6.313 12.904 1.00 96.62 88 PHE A O 1
ATOM 717 N N . VAL A 1 89 ? -3.687 -6.145 13.243 1.00 96.56 89 VAL A N 1
ATOM 718 C CA . VAL A 1 89 ? -3.823 -7.466 13.873 1.00 96.56 89 VAL A CA 1
ATOM 719 C C . VAL A 1 89 ? -3.472 -8.586 12.890 1.00 96.56 89 VAL A C 1
ATOM 721 O O . VAL A 1 89 ? -2.766 -9.519 13.265 1.00 96.56 89 VAL A O 1
ATOM 724 N N . GLY A 1 90 ? -3.905 -8.493 11.632 1.00 95.44 90 GLY A N 1
ATOM 725 C CA . GLY A 1 90 ? -3.605 -9.481 10.596 1.00 95.44 90 GLY A CA 1
ATOM 726 C C . GLY A 1 90 ? -2.106 -9.615 10.336 1.00 95.44 90 GLY A C 1
ATOM 727 O O . GLY A 1 90 ? -1.577 -10.726 10.350 1.00 95.44 90 GLY A O 1
ATOM 728 N N . LEU A 1 91 ? -1.402 -8.490 10.184 1.00 95.56 91 LEU A N 1
ATOM 729 C CA . LEU A 1 91 ? 0.053 -8.481 10.014 1.00 95.56 91 LEU A CA 1
ATOM 730 C C . LEU A 1 91 ? 0.778 -9.006 11.258 1.00 95.56 91 LEU A C 1
ATOM 732 O O . LEU A 1 91 ? 1.712 -9.797 11.134 1.00 95.56 91 LEU A O 1
ATOM 736 N N . MET A 1 92 ? 0.325 -8.624 12.454 1.00 95.75 92 MET A N 1
ATOM 737 C CA . MET A 1 92 ? 0.886 -9.116 13.714 1.00 95.75 92 MET A CA 1
ATOM 738 C C . MET A 1 92 ? 0.849 -10.651 13.785 1.00 95.75 92 MET A C 1
ATOM 740 O O . MET A 1 92 ? 1.856 -11.277 14.114 1.00 95.75 92 MET A O 1
ATOM 744 N N . GLN A 1 93 ? -0.289 -11.254 13.428 1.00 95.25 93 GLN A N 1
ATOM 745 C CA . GLN A 1 93 ? -0.481 -12.708 13.450 1.00 95.25 93 GLN A CA 1
ATOM 746 C C . GLN A 1 93 ? 0.321 -13.422 12.355 1.00 95.25 93 GLN A C 1
ATOM 748 O O . GLN A 1 93 ? 0.972 -14.427 12.626 1.00 95.25 93 GLN A O 1
ATOM 753 N N . ILE A 1 94 ? 0.318 -12.898 11.124 1.00 95.38 94 ILE A N 1
ATOM 754 C CA . ILE A 1 94 ? 1.021 -13.514 9.985 1.00 95.38 94 ILE A CA 1
ATOM 755 C C . ILE A 1 94 ? 2.532 -13.553 10.200 1.00 95.38 94 ILE A C 1
ATOM 757 O O . ILE A 1 94 ? 3.193 -14.535 9.854 1.00 95.38 94 ILE A O 1
ATOM 761 N N . HIS A 1 95 ? 3.094 -12.471 10.733 1.00 93.00 95 HIS A N 1
ATOM 762 C CA . HIS A 1 95 ? 4.534 -12.370 10.924 1.00 93.00 95 HIS A CA 1
ATOM 763 C C . HIS A 1 95 ? 5.009 -12.884 12.280 1.00 93.00 95 HIS A C 1
ATOM 765 O O . HIS A 1 95 ? 6.222 -12.969 12.469 1.00 93.00 95 HIS A O 1
ATOM 771 N N . ASP A 1 96 ? 4.089 -13.258 13.176 1.00 93.31 96 ASP A N 1
ATOM 772 C CA . ASP A 1 96 ? 4.389 -13.671 14.551 1.00 93.31 96 ASP A CA 1
ATOM 773 C C . ASP A 1 96 ? 5.190 -12.586 15.296 1.00 93.31 96 ASP A C 1
ATOM 775 O O . ASP A 1 96 ? 6.244 -12.814 15.894 1.00 93.31 96 ASP A O 1
ATOM 779 N N . TYR A 1 97 ? 4.726 -11.342 15.165 1.00 92.19 97 TYR A N 1
ATOM 780 C CA . TYR A 1 97 ? 5.359 -10.169 15.758 1.00 92.19 97 TYR A CA 1
ATOM 781 C C . TYR A 1 97 ? 4.625 -9.732 17.023 1.00 92.19 97 TYR A C 1
ATOM 783 O O . TYR A 1 97 ? 3.407 -9.803 17.120 1.00 92.19 97 TYR A O 1
ATOM 791 N N . GLY A 1 98 ? 5.364 -9.179 17.988 1.00 94.00 98 GLY A N 1
ATOM 792 C CA . GLY A 1 98 ? 4.749 -8.409 19.068 1.00 94.00 98 GLY A CA 1
ATOM 793 C C . GLY A 1 98 ? 4.132 -7.096 18.549 1.00 94.00 98 GLY A C 1
ATOM 794 O O . GLY A 1 98 ? 4.533 -6.599 17.488 1.00 94.00 98 GLY A O 1
ATOM 795 N N . PRO A 1 99 ? 3.212 -6.467 19.300 1.00 92.12 99 PRO A N 1
ATOM 796 C CA . PRO A 1 99 ? 2.530 -5.244 18.866 1.00 92.12 99 PRO A CA 1
ATOM 797 C C . PRO A 1 99 ? 3.500 -4.079 18.596 1.00 92.12 99 PRO A C 1
ATOM 799 O O . PRO A 1 99 ? 3.382 -3.401 17.577 1.00 92.12 99 PRO A O 1
ATOM 802 N N . GLY A 1 100 ? 4.521 -3.886 19.442 1.00 92.50 100 GLY A N 1
ATOM 803 C CA . GLY A 1 100 ? 5.528 -2.832 19.239 1.00 92.50 100 GLY A CA 1
ATOM 804 C C . GLY A 1 100 ? 6.386 -3.043 17.986 1.00 92.50 100 GLY A C 1
ATOM 805 O O . GLY A 1 100 ? 6.618 -2.104 17.226 1.00 92.50 100 GLY A O 1
ATOM 806 N N . LYS A 1 101 ? 6.793 -4.293 17.718 1.00 93.56 101 LYS A N 1
ATOM 807 C CA . LYS A 1 101 ? 7.540 -4.653 16.501 1.00 93.56 101 LYS A CA 1
ATOM 808 C C . LYS A 1 101 ? 6.683 -4.442 15.252 1.00 93.56 101 LYS A C 1
ATOM 810 O O . LYS A 1 101 ? 7.175 -3.893 14.273 1.00 93.56 101 LYS A O 1
ATOM 815 N N . THR A 1 102 ? 5.402 -4.808 15.312 1.00 94.88 102 THR A N 1
ATOM 816 C CA . THR A 1 102 ? 4.447 -4.636 14.204 1.00 94.88 102 THR A CA 1
ATOM 817 C C . THR A 1 102 ? 4.254 -3.165 13.843 1.00 94.88 102 THR A C 1
ATOM 819 O O . THR A 1 102 ? 4.247 -2.817 12.666 1.00 94.88 102 THR A O 1
ATOM 822 N N . PHE A 1 103 ? 4.159 -2.280 14.837 1.00 95.00 103 PHE A N 1
ATOM 823 C CA . PHE A 1 103 ? 4.012 -0.845 14.589 1.00 95.00 103 PHE A CA 1
ATOM 824 C C . PHE A 1 103 ? 5.208 -0.264 13.818 1.00 95.00 103 PHE A C 1
ATOM 826 O O . PHE A 1 103 ? 5.030 0.384 12.787 1.00 95.00 103 PHE A O 1
ATOM 833 N N . ILE A 1 104 ? 6.431 -0.562 14.268 1.00 95.19 104 ILE A N 1
ATOM 834 C CA . ILE A 1 104 ? 7.662 -0.143 13.579 1.00 95.19 104 ILE A CA 1
ATOM 835 C C . ILE A 1 104 ? 7.728 -0.766 12.180 1.00 95.19 104 ILE A C 1
ATOM 837 O O . ILE A 1 104 ? 8.051 -0.085 11.209 1.00 95.19 104 ILE A O 1
ATOM 841 N N . PHE A 1 105 ? 7.373 -2.045 12.063 1.00 95.44 105 PHE A N 1
ATOM 842 C CA . PHE A 1 105 ? 7.369 -2.770 10.797 1.00 95.44 105 PHE A CA 1
ATOM 843 C C . PHE A 1 105 ? 6.438 -2.139 9.755 1.00 95.44 105 PHE A C 1
ATOM 845 O O . PHE A 1 105 ? 6.821 -2.027 8.592 1.00 95.44 105 PHE A O 1
ATOM 852 N N . ILE A 1 106 ? 5.249 -1.675 10.150 1.00 94.69 106 ILE A N 1
ATOM 853 C CA . ILE A 1 106 ? 4.318 -0.986 9.243 1.00 94.69 106 ILE A CA 1
ATOM 854 C C . ILE A 1 106 ? 4.929 0.323 8.728 1.00 94.69 106 ILE A C 1
ATOM 856 O O . ILE A 1 106 ? 4.887 0.581 7.526 1.00 94.69 106 ILE A O 1
ATOM 860 N N . ILE A 1 107 ? 5.549 1.121 9.602 1.00 95.62 107 ILE A N 1
ATOM 861 C CA . ILE A 1 107 ? 6.211 2.376 9.205 1.00 95.62 107 ILE A CA 1
ATOM 862 C C . ILE A 1 107 ? 7.336 2.091 8.205 1.00 95.62 107 ILE A C 1
ATOM 864 O O . ILE A 1 107 ? 7.420 2.727 7.153 1.00 95.62 107 ILE A O 1
ATOM 868 N N . VAL A 1 108 ? 8.174 1.097 8.503 1.00 95.44 108 VAL A N 1
ATOM 869 C CA . VAL A 1 108 ? 9.272 0.706 7.616 1.00 95.44 108 VAL A CA 1
ATOM 870 C C . VAL A 1 108 ? 8.738 0.135 6.302 1.00 95.44 108 VAL A C 1
ATOM 872 O O . VAL A 1 108 ? 9.279 0.453 5.252 1.00 95.44 108 VAL A O 1
ATOM 875 N N . THR A 1 109 ? 7.631 -0.607 6.317 1.00 95.62 109 THR A N 1
ATOM 876 C CA . THR A 1 109 ? 6.959 -1.103 5.104 1.00 95.62 109 THR A CA 1
ATOM 877 C C . THR A 1 109 ? 6.513 0.035 4.187 1.00 95.62 109 THR A C 1
ATOM 879 O O . THR A 1 109 ? 6.727 -0.046 2.979 1.00 95.62 109 THR A O 1
ATOM 882 N N . ILE A 1 110 ? 5.945 1.113 4.736 1.00 95.62 110 ILE A N 1
ATOM 883 C CA . ILE A 1 1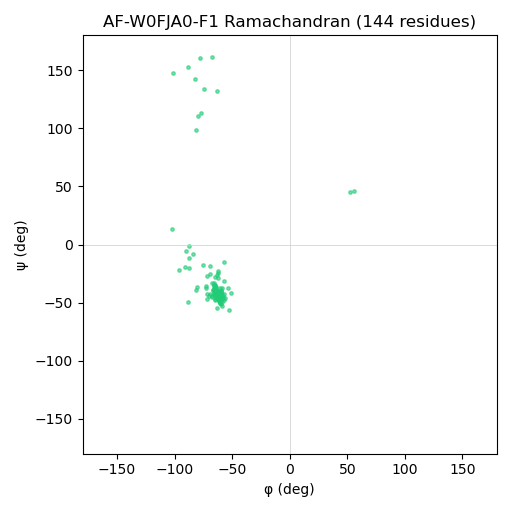10 ? 5.551 2.295 3.951 1.00 95.62 110 ILE A CA 1
ATOM 884 C C . ILE A 1 110 ? 6.783 2.944 3.306 1.00 95.62 110 ILE A C 1
ATOM 886 O O . ILE A 1 110 ? 6.766 3.269 2.119 1.00 95.62 110 ILE A O 1
ATOM 890 N N . PHE A 1 111 ? 7.880 3.074 4.055 1.00 96.25 111 PHE A N 1
ATOM 891 C CA . PHE A 1 111 ? 9.145 3.559 3.501 1.00 96.25 111 PHE A CA 1
ATOM 892 C C . PHE A 1 111 ? 9.700 2.617 2.416 1.00 96.25 111 PHE A C 1
ATOM 894 O O . PHE A 1 111 ? 10.122 3.068 1.353 1.00 96.25 111 PHE A O 1
ATOM 901 N N . GLY A 1 112 ? 9.629 1.303 2.635 1.00 95.69 112 GLY A N 1
ATOM 902 C CA . GLY A 1 112 ? 10.008 0.284 1.657 1.00 95.69 112 GLY A CA 1
ATOM 903 C C . GLY A 1 112 ? 9.201 0.374 0.363 1.00 95.69 112 GLY A C 1
ATOM 904 O O . GLY A 1 112 ? 9.768 0.262 -0.721 1.00 95.69 112 GLY A O 1
ATOM 905 N N . ALA A 1 113 ? 7.899 0.653 0.455 1.00 96.62 113 ALA A N 1
ATOM 906 C CA . ALA A 1 113 ? 7.048 0.882 -0.709 1.00 96.62 113 ALA A CA 1
ATOM 907 C C . ALA A 1 113 ? 7.504 2.111 -1.512 1.00 96.62 113 ALA A C 1
ATOM 909 O O . ALA A 1 113 ? 7.591 2.038 -2.738 1.00 96.62 113 ALA A O 1
ATOM 910 N N . ALA A 1 114 ? 7.873 3.209 -0.841 1.00 96.19 114 ALA A N 1
ATOM 911 C CA . ALA A 1 114 ? 8.427 4.389 -1.506 1.00 96.19 114 ALA A CA 1
ATOM 912 C C . ALA A 1 114 ? 9.748 4.078 -2.236 1.00 96.19 114 ALA A C 1
ATOM 914 O O . ALA A 1 114 ? 9.938 4.512 -3.373 1.00 96.19 114 ALA A O 1
ATOM 915 N N . VAL A 1 115 ? 10.629 3.272 -1.629 1.00 96.31 115 VAL A N 1
ATOM 916 C CA . VAL A 1 115 ? 11.873 2.811 -2.272 1.00 96.31 115 VAL A CA 1
ATOM 917 C C . VAL A 1 115 ? 11.580 1.942 -3.498 1.00 96.31 115 VAL A C 1
ATOM 919 O O . VAL A 1 115 ? 12.198 2.141 -4.541 1.00 96.31 115 VAL A O 1
ATOM 922 N N . ILE A 1 116 ? 10.618 1.018 -3.419 1.00 96.06 116 ILE A N 1
ATOM 923 C CA . ILE A 1 116 ? 10.215 0.184 -4.564 1.00 96.06 116 ILE A CA 1
ATOM 924 C C . ILE A 1 116 ? 9.698 1.051 -5.717 1.00 96.06 116 ILE A C 1
ATOM 926 O O . ILE A 1 116 ? 10.103 0.841 -6.860 1.00 96.06 116 ILE A O 1
ATOM 930 N N . ILE A 1 117 ? 8.850 2.043 -5.428 1.00 95.75 117 ILE A N 1
ATOM 931 C CA . ILE A 1 117 ? 8.343 2.982 -6.440 1.00 95.75 117 ILE A CA 1
ATOM 932 C C . ILE A 1 117 ? 9.502 3.747 -7.080 1.00 95.75 117 ILE A C 1
ATOM 934 O O . ILE A 1 117 ? 9.583 3.827 -8.304 1.00 95.75 117 ILE A O 1
ATOM 938 N N . PHE A 1 118 ? 10.428 4.265 -6.272 1.00 97.19 118 PHE A N 1
ATOM 939 C CA . PHE A 1 118 ? 11.605 4.973 -6.770 1.00 97.19 118 PHE A CA 1
ATOM 940 C C . PHE A 1 118 ? 12.456 4.095 -7.701 1.00 97.19 118 PHE A C 1
ATOM 942 O O . PHE A 1 118 ? 12.804 4.520 -8.802 1.00 97.19 118 PHE A O 1
ATOM 949 N N . LEU A 1 119 ? 12.736 2.850 -7.304 1.00 96.69 119 LEU A N 1
ATOM 950 C CA . LEU A 1 119 ? 13.491 1.903 -8.128 1.00 96.69 119 LEU A CA 1
ATOM 951 C C . LEU A 1 119 ? 12.762 1.560 -9.430 1.00 96.69 119 LEU A C 1
ATOM 953 O O . LEU A 1 119 ? 13.398 1.502 -10.480 1.00 96.69 119 LEU A O 1
ATOM 957 N N . ALA A 1 120 ? 11.441 1.373 -9.384 1.00 95.25 120 ALA A N 1
ATOM 958 C CA . ALA A 1 120 ? 10.638 1.121 -10.576 1.00 95.25 120 ALA A CA 1
ATOM 959 C C . ALA A 1 120 ? 10.710 2.300 -11.557 1.00 95.25 120 ALA A C 1
ATOM 961 O O . ALA A 1 120 ? 10.931 2.090 -12.748 1.00 95.25 120 ALA A O 1
ATOM 962 N N . LEU A 1 121 ? 10.599 3.538 -11.064 1.00 96.12 121 LEU A N 1
ATOM 963 C CA . LEU A 1 121 ? 10.717 4.744 -11.891 1.00 96.12 121 LEU A CA 1
ATOM 964 C C . LEU A 1 121 ? 12.098 4.857 -12.549 1.00 96.12 121 LEU A C 1
ATOM 966 O O . LEU A 1 121 ? 12.180 5.083 -13.756 1.00 96.12 121 LEU A O 1
ATOM 970 N N . VAL A 1 122 ? 13.177 4.646 -11.787 1.00 97.88 122 VAL A N 1
ATOM 971 C CA . VAL A 1 122 ? 14.549 4.658 -12.327 1.00 97.88 122 VAL A CA 1
ATOM 972 C C . VAL A 1 122 ? 14.728 3.561 -13.376 1.00 97.88 122 VAL A C 1
ATOM 974 O O . VAL A 1 122 ? 15.279 3.815 -14.446 1.00 97.88 122 VAL A O 1
ATOM 977 N N . PHE A 1 123 ? 14.221 2.357 -13.114 1.00 97.19 123 PHE A N 1
ATOM 978 C CA . PHE A 1 123 ? 14.290 1.247 -14.058 1.00 97.19 123 PHE A CA 1
ATOM 979 C C . PHE A 1 123 ? 13.562 1.560 -15.373 1.00 97.19 123 PHE A C 1
ATOM 981 O O . PHE A 1 123 ? 14.130 1.361 -16.447 1.00 97.19 123 PHE A O 1
ATOM 988 N N . PHE A 1 124 ? 12.340 2.096 -15.308 1.00 95.69 124 PHE A N 1
ATOM 989 C CA . PHE A 1 124 ? 11.598 2.491 -16.507 1.00 95.69 124 PHE A CA 1
ATOM 990 C C . PHE A 1 124 ? 12.278 3.631 -17.271 1.00 95.69 124 PHE A C 1
ATOM 992 O O . PHE A 1 124 ? 12.276 3.607 -18.502 1.00 95.69 124 PHE A O 1
ATOM 999 N N . SER A 1 125 ? 12.908 4.582 -16.572 1.00 97.06 125 SER A N 1
ATOM 1000 C CA . SER A 1 125 ? 13.705 5.636 -17.210 1.00 97.06 125 SER A CA 1
ATOM 1001 C C . SER A 1 125 ? 14.861 5.043 -18.017 1.00 97.06 125 SER A C 1
ATOM 1003 O O . SER A 1 125 ? 14.994 5.331 -19.203 1.00 97.06 125 SER A O 1
ATOM 1005 N N . LEU A 1 126 ? 15.649 4.151 -17.407 1.00 97.81 126 LEU A N 1
ATOM 1006 C CA . LEU A 1 126 ? 16.786 3.512 -18.077 1.00 97.81 126 LEU A CA 1
ATOM 1007 C C . LEU A 1 126 ? 16.345 2.633 -19.253 1.00 97.81 126 LEU A C 1
ATOM 1009 O O . LEU A 1 126 ? 17.012 2.600 -20.287 1.00 97.81 126 LEU A O 1
ATOM 1013 N N . LEU A 1 127 ? 15.216 1.932 -19.118 1.00 96.94 127 LEU A N 1
ATOM 1014 C CA . LEU A 1 127 ? 14.654 1.132 -20.202 1.00 96.94 127 LEU A CA 1
ATOM 1015 C C . LEU A 1 127 ? 14.227 2.014 -21.384 1.00 96.94 127 LEU A C 1
ATOM 1017 O O . LEU A 1 127 ? 14.503 1.666 -22.531 1.00 96.94 127 LEU A O 1
ATOM 1021 N N . SER A 1 128 ? 13.590 3.156 -21.112 1.00 97.12 128 SER A N 1
ATOM 1022 C CA . SER A 1 128 ? 13.211 4.132 -22.139 1.00 97.12 128 SER A CA 1
ATOM 1023 C C . SER A 1 128 ? 14.436 4.661 -22.889 1.00 97.12 128 SER A C 1
ATOM 1025 O O . SER A 1 128 ? 14.434 4.688 -24.122 1.00 97.12 128 SER A O 1
ATOM 1027 N N . ASP A 1 129 ? 15.505 5.004 -22.167 1.00 96.56 129 ASP A N 1
ATOM 1028 C CA . ASP A 1 129 ? 16.760 5.474 -22.765 1.00 96.56 129 ASP A CA 1
ATOM 1029 C C . ASP A 1 129 ? 17.422 4.385 -23.625 1.00 96.56 129 ASP A C 1
ATOM 1031 O O . ASP A 1 129 ? 17.852 4.648 -24.752 1.00 96.56 129 ASP A O 1
ATOM 1035 N N . ALA A 1 130 ? 17.442 3.138 -23.143 1.00 96.88 130 ALA A N 1
ATOM 1036 C CA . ALA A 1 130 ? 17.989 2.002 -23.882 1.00 96.88 130 ALA A CA 1
ATOM 1037 C C . ALA A 1 130 ? 17.208 1.724 -25.176 1.00 96.88 130 ALA A C 1
ATOM 1039 O O . ALA A 1 130 ? 17.806 1.554 -26.241 1.00 96.88 130 ALA A O 1
ATOM 1040 N N . VAL A 1 131 ? 15.872 1.721 -25.119 1.00 96.50 131 VAL A N 1
ATOM 1041 C CA . VAL A 1 131 ? 15.027 1.577 -26.315 1.00 96.50 131 VAL A CA 1
ATOM 1042 C C . VAL A 1 131 ? 15.263 2.742 -27.278 1.00 96.50 131 VAL A C 1
ATOM 1044 O O . VAL A 1 131 ? 15.416 2.514 -28.478 1.00 96.50 131 VAL A O 1
ATOM 1047 N N . GLY A 1 132 ? 15.367 3.973 -26.770 1.00 96.19 132 GLY A N 1
ATOM 1048 C CA . GLY A 1 132 ? 15.696 5.156 -27.567 1.00 96.19 132 GLY A CA 1
ATOM 1049 C C . GLY A 1 132 ? 17.026 5.016 -28.313 1.00 96.19 132 GLY A C 1
ATOM 1050 O O . GLY A 1 132 ? 17.097 5.319 -29.508 1.00 96.19 132 GLY A O 1
ATOM 1051 N N . PHE A 1 133 ? 18.050 4.473 -27.654 1.00 95.56 133 PHE A N 1
ATOM 1052 C CA . PHE A 1 133 ? 19.341 4.171 -28.268 1.00 95.56 133 PHE A CA 1
ATOM 1053 C C . PHE A 1 133 ? 19.221 3.144 -29.405 1.00 95.56 133 PHE A C 1
ATOM 1055 O O . PHE A 1 133 ? 19.702 3.402 -30.512 1.00 95.56 133 PHE A O 1
ATOM 1062 N N . PHE A 1 134 ? 18.523 2.022 -29.188 1.00 96.38 134 PHE A N 1
ATOM 1063 C CA . PHE A 1 134 ? 18.314 1.011 -30.237 1.00 96.38 134 PHE A CA 1
ATOM 1064 C C . PHE A 1 134 ? 17.514 1.553 -31.427 1.00 96.38 134 PHE A C 1
ATOM 1066 O O . PHE A 1 134 ? 17.858 1.284 -32.579 1.00 96.38 134 PHE A O 1
ATOM 1073 N N . VAL A 1 135 ? 16.477 2.355 -31.168 1.00 95.75 135 VAL A N 1
ATOM 1074 C CA . VAL A 1 135 ? 15.694 3.018 -32.221 1.00 95.75 135 VAL A CA 1
ATOM 1075 C C . VAL A 1 135 ? 16.564 3.997 -33.014 1.00 95.75 135 VAL A C 1
ATOM 1077 O O . VAL A 1 135 ? 16.444 4.063 -34.238 1.00 95.75 135 VAL A O 1
ATOM 1080 N N . SER A 1 136 ? 17.451 4.740 -32.347 1.00 95.50 136 SER A N 1
ATOM 1081 C CA . SER A 1 136 ? 18.387 5.663 -32.999 1.00 95.50 136 SER A CA 1
ATOM 1082 C C . SER A 1 136 ? 19.386 4.922 -33.891 1.00 95.50 136 SER A C 1
ATOM 1084 O O . SER A 1 136 ? 19.541 5.280 -35.058 1.00 95.50 136 SER A O 1
ATOM 1086 N N . LEU A 1 137 ? 19.989 3.840 -33.387 1.00 94.69 137 LEU A N 1
ATOM 1087 C CA . LEU A 1 137 ? 20.883 2.982 -34.171 1.00 94.69 137 LEU A CA 1
ATOM 1088 C C . LEU A 1 137 ? 20.190 2.413 -35.412 1.00 94.69 137 LEU A C 1
ATOM 1090 O O . LEU A 1 137 ? 20.746 2.455 -36.508 1.00 94.69 137 LEU A O 1
ATOM 1094 N N . TYR A 1 138 ? 18.963 1.908 -35.258 1.00 94.50 138 TYR A N 1
ATOM 1095 C CA . TYR A 1 138 ? 18.184 1.394 -36.384 1.00 94.50 138 TYR A CA 1
ATOM 1096 C C . TYR A 1 138 ? 17.944 2.470 -37.451 1.00 94.50 138 TYR A C 1
ATOM 1098 O O . TYR A 1 138 ? 18.148 2.217 -38.640 1.00 94.50 138 TYR A O 1
ATOM 1106 N N . LYS A 1 139 ? 17.564 3.685 -37.035 1.00 93.94 139 LYS A N 1
ATOM 1107 C CA . LYS A 1 139 ? 17.361 4.818 -37.950 1.00 93.94 139 LYS A CA 1
ATOM 1108 C C . LYS A 1 139 ? 18.646 5.195 -38.692 1.00 93.94 139 LYS A C 1
ATOM 1110 O O . LYS A 1 139 ? 18.585 5.449 -39.892 1.00 93.94 139 LYS A O 1
ATOM 1115 N N . GLU A 1 140 ? 19.794 5.201 -38.015 1.00 94.81 140 GLU A N 1
ATOM 1116 C CA . GLU A 1 140 ? 21.087 5.517 -38.635 1.00 94.81 140 GLU A CA 1
ATOM 1117 C C . GLU A 1 140 ? 21.504 4.462 -39.672 1.00 94.81 140 GLU A C 1
ATOM 1119 O O . GLU A 1 140 ? 21.938 4.814 -40.769 1.00 94.81 140 GLU A O 1
ATOM 1124 N N . MET A 1 141 ? 21.320 3.172 -39.368 1.00 92.81 141 MET A N 1
ATOM 1125 C CA . MET A 1 141 ? 21.602 2.090 -40.320 1.00 92.81 141 MET A CA 1
ATOM 1126 C C . MET A 1 141 ? 20.692 2.157 -41.552 1.00 92.81 141 MET A C 1
ATOM 1128 O O . MET A 1 141 ? 21.177 2.048 -42.676 1.00 92.81 141 MET A O 1
ATOM 1132 N N . ALA A 1 142 ? 19.388 2.376 -41.359 1.00 92.19 142 ALA A N 1
ATOM 1133 C CA . ALA A 1 142 ? 18.425 2.464 -42.456 1.00 92.19 142 ALA A CA 1
ATOM 1134 C C . ALA A 1 142 ? 18.679 3.674 -43.373 1.00 92.19 142 ALA A C 1
ATOM 1136 O O . ALA A 1 142 ? 18.490 3.574 -44.581 1.00 92.19 142 ALA A O 1
ATOM 1137 N N . PHE A 1 143 ? 19.133 4.802 -42.816 1.00 92.19 143 PHE A N 1
ATOM 1138 C CA . PHE A 1 143 ? 19.467 5.997 -43.597 1.00 92.19 143 PHE A CA 1
ATOM 1139 C C . PHE A 1 143 ? 20.751 5.842 -44.421 1.00 92.19 143 PHE A C 1
ATOM 1141 O O . PHE A 1 143 ? 20.898 6.509 -45.433 1.00 92.19 143 PHE A O 1
ATOM 1148 N N . ARG A 1 144 ? 21.690 4.989 -43.994 1.00 87.19 144 ARG A N 1
ATOM 1149 C CA . ARG A 1 144 ? 22.944 4.741 -44.730 1.00 87.19 144 ARG A CA 1
ATOM 1150 C C . ARG A 1 144 ? 22.835 3.650 -45.794 1.00 87.19 144 ARG A C 1
ATOM 1152 O O . ARG A 1 144 ? 23.710 3.565 -46.648 1.00 87.19 144 ARG A O 1
ATOM 1159 N N . LEU A 1 145 ? 21.835 2.775 -45.685 1.00 80.56 145 LEU A N 1
ATOM 1160 C CA . LEU A 1 145 ? 21.599 1.678 -46.629 1.00 80.56 145 LEU A CA 1
ATOM 1161 C C . LEU A 1 145 ? 20.663 2.061 -47.788 1.00 80.56 145 LEU A C 1
ATOM 1163 O O . LEU A 1 145 ? 20.674 1.365 -48.801 1.00 80.56 145 LEU A O 1
ATOM 1167 N N . ASN A 1 146 ? 19.877 3.131 -47.635 1.00 60.59 146 ASN A N 1
ATOM 1168 C CA . ASN A 1 146 ? 19.158 3.799 -48.728 1.00 60.59 146 ASN A CA 1
ATOM 1169 C C . ASN A 1 146 ? 20.016 4.911 -49.334 1.00 60.59 146 ASN A C 1
ATOM 1171 O O . ASN A 1 146 ? 19.873 5.144 -50.553 1.00 60.59 146 ASN A O 1
#

Sequence (146 aa):
QHINIWEEMASLLLPFLILCLANWAMTTLFEGKGRFKDIYIAMCYALVPYILIQLPMILVSNMLTYEEGSLYNVMLSFSIIWCAFLAFVGLMQIHDYGPGKTFIFIIVTIFGAAVIIFLALVFFSLLSDAVGFFVSLYKEMAFRLN

Mean predicted aligned error: 5.71 Å

Radius of gyration: 22.33 Å; Cα contacts (8 Å, |Δi|>4): 88; chains: 1; bounding box: 55×35×68 Å

InterPro domains:
  IPR006977 Yip1 domain [PF04893] (10-120)

Secondary structure (DSSP, 8-state):
----HHHHHHHHHHHHHHHHHHHHHHTTTTT----HHHHHHHHHHHTHHHHHHHHHHHHHTTT--GGGHHHHHHHHHHHHHHHHHHHHHHHHHHHT--HHHHHHHHHHHHHHHHHHHHHHHHHHHHHHHHHHHHHHHHHHHHHHH-

pLDDT: mean 92.29, std 6.5, range [51.06, 97.88]

Foldseek 3Di:
DPDPPVVVCCVPVVLLLLLLVLLQVCCVVLVFQADSVLLSVQLVVLLVLVVVLVVVVVVCVVVDDPVRCVVVVVSNVVSVVSSVVSNLVSSCVRRVHDSVSSVVSSVVSVVSSVVVVVVVVVVVVVVVVVVVVVVVVVVVVVVVVD